Protein AF-A0A8T7BUJ2-F1 (afdb_monomer_lite)

pLDDT: mean 89.98, std 10.3, range [51.75, 98.19]

Structure (mmCIF, N/CA/C/O backbone):
data_AF-A0A8T7BUJ2-F1
#
_entry.id   AF-A0A8T7BUJ2-F1
#
loop_
_atom_site.group_PDB
_atom_site.id
_atom_site.type_symbol
_atom_site.label_atom_id
_atom_site.label_alt_id
_atom_site.label_comp_id
_atom_site.label_asym_id
_atom_site.label_entity_id
_atom_site.label_seq_id
_atom_site.pdbx_PDB_ins_code
_atom_site.Cartn_x
_atom_site.Cartn_y
_atom_site.Cartn_z
_atom_site.occupancy
_atom_site.B_iso_or_equiv
_atom_site.auth_seq_id
_atom_site.auth_comp_id
_atom_site.auth_asym_id
_atom_site.auth_atom_id
_atom_site.pdbx_PDB_model_num
ATOM 1 N N . MET A 1 1 ? 14.101 6.705 -0.909 1.00 51.75 1 MET A N 1
ATOM 2 C CA . MET A 1 1 ? 13.263 7.640 -0.126 1.00 51.75 1 MET A CA 1
ATOM 3 C C . MET A 1 1 ? 12.439 6.787 0.818 1.00 51.75 1 MET A C 1
ATOM 5 O O . MET A 1 1 ? 11.941 5.771 0.356 1.00 51.75 1 MET A O 1
ATOM 9 N N . GLU A 1 2 ? 12.355 7.130 2.100 1.00 61.84 2 GLU A N 1
ATOM 10 C CA . GLU A 1 2 ? 11.433 6.452 3.023 1.00 61.84 2 GLU A CA 1
ATOM 11 C C . GLU A 1 2 ? 10.051 7.099 2.896 1.00 61.84 2 GLU A C 1
ATOM 13 O O . GLU A 1 2 ? 9.950 8.329 2.904 1.00 61.84 2 GLU A O 1
ATOM 18 N N . ILE A 1 3 ? 8.999 6.291 2.747 1.00 64.06 3 ILE A N 1
ATOM 19 C CA . ILE A 1 3 ? 7.628 6.803 2.725 1.00 64.06 3 ILE A CA 1
ATOM 20 C C . ILE A 1 3 ? 7.267 7.269 4.145 1.00 64.06 3 ILE A C 1
ATOM 22 O O . ILE A 1 3 ? 7.507 6.537 5.112 1.00 64.06 3 ILE A O 1
ATOM 26 N N . PRO A 1 4 ? 6.722 8.488 4.327 1.00 64.19 4 PRO A N 1
ATOM 27 C CA . PRO A 1 4 ? 6.272 8.931 5.639 1.00 64.19 4 PRO A CA 1
ATOM 28 C C . PRO A 1 4 ? 5.156 8.013 6.136 1.00 64.19 4 PRO A C 1
ATOM 30 O O . PRO A 1 4 ? 4.188 7.781 5.425 1.00 64.19 4 PRO A O 1
ATOM 33 N N . HIS A 1 5 ? 5.243 7.531 7.370 1.00 58.38 5 HIS A N 1
ATOM 34 C CA . HIS A 1 5 ? 4.162 6.760 7.978 1.00 58.38 5 HIS A CA 1
ATOM 35 C C . HIS A 1 5 ? 3.339 7.706 8.853 1.00 58.38 5 HIS A C 1
ATOM 37 O O . HIS A 1 5 ? 3.905 8.311 9.772 1.00 58.38 5 HIS A O 1
ATOM 43 N N . PRO A 1 6 ? 2.032 7.896 8.600 1.00 56.44 6 PRO A N 1
ATOM 44 C CA . PRO A 1 6 ? 1.209 8.665 9.512 1.00 56.44 6 PRO A CA 1
ATOM 45 C C . PRO A 1 6 ? 1.224 7.940 10.857 1.00 56.44 6 PRO A C 1
ATOM 47 O O . PRO A 1 6 ? 0.825 6.784 10.950 1.00 56.44 6 PRO A O 1
ATOM 50 N N . GLN A 1 7 ? 1.726 8.609 11.898 1.00 60.66 7 GLN A N 1
ATOM 51 C CA . GLN A 1 7 ? 1.704 8.076 13.257 1.00 60.66 7 GLN A CA 1
ATOM 52 C C . GLN A 1 7 ? 0.246 8.015 13.722 1.00 60.66 7 GLN A C 1
ATOM 54 O O . GLN A 1 7 ? -0.311 8.997 14.210 1.00 60.66 7 GLN A O 1
ATOM 59 N N . SER A 1 8 ? -0.386 6.867 13.508 1.00 71.38 8 SER A N 1
ATOM 60 C CA . SER A 1 8 ? -1.766 6.584 13.876 1.00 71.38 8 SER A CA 1
ATOM 61 C C . SER A 1 8 ? -1.818 5.225 14.551 1.00 71.38 8 SER A C 1
ATOM 63 O O . SER A 1 8 ? -1.208 4.272 14.081 1.00 71.38 8 SER A O 1
ATOM 65 N N . THR A 1 9 ? -2.573 5.129 15.640 1.00 78.56 9 THR A N 1
ATOM 66 C CA . THR A 1 9 ? -2.902 3.839 16.261 1.00 78.56 9 THR A CA 1
ATOM 67 C C . THR A 1 9 ? -4.063 3.143 15.552 1.00 78.56 9 THR A C 1
ATOM 69 O O . THR A 1 9 ? -4.281 1.964 15.766 1.00 78.56 9 THR A O 1
ATOM 72 N N . ARG A 1 10 ? -4.799 3.862 14.689 1.00 88.62 10 ARG A N 1
ATOM 73 C CA . ARG A 1 10 ? -5.994 3.352 13.996 1.00 88.62 10 ARG A CA 1
ATOM 74 C C . ARG A 1 10 ? -5.719 2.724 12.638 1.00 88.62 10 ARG A C 1
ATOM 76 O O . ARG A 1 10 ? -6.531 1.955 12.150 1.00 88.62 10 ARG A O 1
ATOM 83 N N . LEU A 1 11 ? -4.618 3.109 11.999 1.00 92.88 11 LEU A N 1
ATOM 84 C CA . LEU A 1 11 ? -4.208 2.621 10.683 1.00 92.88 11 LEU A CA 1
ATOM 85 C C . LEU A 1 11 ? -2.705 2.387 10.745 1.00 92.88 11 LEU A C 1
ATOM 87 O O . LEU A 1 11 ? -1.925 3.334 10.634 1.00 92.88 11 LEU A O 1
ATOM 91 N N . ILE A 1 12 ? -2.320 1.140 10.987 1.00 92.75 12 ILE A N 1
ATOM 92 C CA . ILE A 1 12 ? -0.935 0.743 11.232 1.00 92.75 12 ILE A CA 1
ATOM 93 C C . ILE A 1 12 ? -0.449 -0.065 10.037 1.00 92.75 12 ILE A C 1
ATOM 95 O O . ILE A 1 12 ? -1.125 -0.984 9.582 1.00 92.75 12 ILE A O 1
ATOM 99 N N . LEU A 1 13 ? 0.735 0.286 9.548 1.00 94.62 13 LEU A N 1
ATOM 100 C CA . LEU A 1 13 ? 1.514 -0.550 8.648 1.00 94.62 13 LEU A CA 1
ATOM 101 C C . LEU A 1 13 ? 2.399 -1.456 9.511 1.00 94.62 13 LEU A C 1
ATOM 103 O O . LEU A 1 13 ? 3.239 -0.936 10.242 1.00 94.62 13 LEU A O 1
ATOM 107 N N . ASP A 1 14 ? 2.175 -2.770 9.467 1.00 93.50 14 ASP A N 1
ATOM 108 C CA . ASP A 1 14 ? 2.884 -3.746 10.310 1.00 93.50 14 ASP A CA 1
ATOM 109 C C . ASP A 1 14 ? 4.142 -4.291 9.619 1.00 93.50 14 ASP A C 1
ATOM 111 O O . ASP A 1 14 ? 5.241 -4.210 10.165 1.00 93.50 14 ASP A O 1
ATOM 115 N N . ASP A 1 15 ? 4.004 -4.785 8.384 1.00 94.50 15 ASP A N 1
ATOM 116 C CA . ASP A 1 15 ? 5.130 -5.272 7.580 1.00 94.50 15 ASP A CA 1
ATOM 117 C C . ASP A 1 15 ? 4.877 -5.083 6.081 1.00 94.50 15 ASP A C 1
ATOM 119 O O . ASP A 1 15 ? 3.752 -5.233 5.603 1.00 94.50 15 ASP A O 1
ATOM 123 N N . CYS A 1 16 ? 5.936 -4.806 5.323 1.00 95.62 16 CYS A N 1
ATOM 124 C CA . CYS A 1 16 ? 5.905 -4.727 3.867 1.00 95.62 16 CYS A CA 1
ATOM 125 C C . CYS A 1 16 ? 7.066 -5.535 3.294 1.00 95.62 16 CYS A C 1
ATOM 127 O O . CYS A 1 16 ? 8.236 -5.284 3.597 1.00 95.62 16 CYS A O 1
ATOM 129 N N . ARG A 1 17 ? 6.764 -6.519 2.445 1.00 94.81 17 ARG A N 1
ATOM 130 C CA . ARG A 1 17 ? 7.785 -7.441 1.934 1.00 94.81 17 ARG A CA 1
ATOM 131 C C . ARG A 1 17 ? 7.525 -7.890 0.506 1.00 94.81 17 ARG A C 1
ATOM 133 O O . ARG A 1 17 ? 6.399 -7.934 0.013 1.00 94.81 17 ARG A O 1
ATOM 140 N N . ARG A 1 18 ? 8.614 -8.285 -0.152 1.00 94.38 18 ARG A N 1
ATOM 141 C CA . ARG A 1 18 ? 8.605 -8.863 -1.499 1.00 94.38 18 ARG A CA 1
ATOM 142 C C . ARG A 1 18 ? 8.143 -10.317 -1.464 1.00 94.38 18 ARG A C 1
ATOM 144 O O . ARG A 1 18 ? 8.530 -11.082 -0.582 1.00 94.38 18 ARG A O 1
ATOM 151 N N . LEU A 1 19 ? 7.405 -10.714 -2.490 1.00 92.06 19 LEU A N 1
ATOM 152 C CA . LEU A 1 19 ? 7.065 -12.093 -2.813 1.00 92.06 19 LEU A CA 1
ATOM 153 C C . LEU A 1 19 ? 7.877 -12.515 -4.040 1.00 92.06 19 LEU A C 1
ATOM 155 O O . LEU A 1 19 ? 7.609 -12.091 -5.161 1.00 92.06 19 LEU A O 1
ATOM 159 N N . THR A 1 20 ? 8.900 -13.340 -3.826 1.00 85.62 20 THR A N 1
ATOM 160 C CA . THR A 1 20 ? 9.832 -13.797 -4.875 1.00 85.62 20 THR A CA 1
ATOM 161 C C . THR A 1 20 ? 9.382 -15.082 -5.579 1.00 85.62 20 THR A C 1
ATOM 163 O O . THR A 1 20 ? 10.109 -15.616 -6.414 1.00 85.62 20 THR A O 1
ATOM 166 N N . GLY A 1 21 ? 8.187 -15.584 -5.265 1.00 75.62 21 GLY A N 1
ATOM 167 C CA . GLY A 1 21 ? 7.590 -16.784 -5.846 1.00 75.62 21 GLY A CA 1
ATOM 168 C C . GLY A 1 21 ? 6.363 -17.244 -5.050 1.00 75.62 21 GLY A C 1
ATOM 169 O O . GLY A 1 21 ? 5.963 -16.551 -4.109 1.00 75.62 21 GLY A O 1
ATOM 170 N N . PRO A 1 22 ? 5.782 -18.411 -5.395 1.00 74.69 22 PRO A N 1
ATOM 171 C CA . PRO A 1 22 ? 4.617 -18.945 -4.705 1.00 74.69 22 PRO A CA 1
ATOM 172 C C . PRO A 1 22 ? 4.832 -19.050 -3.193 1.00 74.69 22 PRO A C 1
ATOM 174 O O . PRO A 1 22 ? 5.826 -19.597 -2.712 1.00 74.69 22 PRO A O 1
ATOM 177 N N . SER A 1 23 ? 3.862 -18.545 -2.449 1.00 72.62 23 SER A N 1
ATOM 178 C CA . SER A 1 23 ? 3.778 -18.568 -0.995 1.00 72.62 23 SER A CA 1
ATOM 179 C C . SER A 1 23 ? 2.446 -19.185 -0.565 1.00 72.62 23 SER A C 1
ATOM 181 O O . SER A 1 23 ? 1.562 -19.434 -1.382 1.00 72.62 23 SER A O 1
ATOM 183 N N . LEU A 1 24 ? 2.261 -19.394 0.740 1.00 73.50 24 LEU A N 1
ATOM 184 C CA . LEU A 1 24 ? 0.970 -19.830 1.291 1.00 73.50 24 LEU A CA 1
ATOM 185 C C . LEU A 1 24 ? -0.170 -18.827 1.039 1.00 73.50 24 LEU A C 1
ATOM 187 O O . LEU A 1 24 ? -1.334 -19.180 1.208 1.00 73.50 24 LEU A O 1
ATOM 191 N N . VAL A 1 25 ? 0.164 -17.580 0.698 1.00 73.06 25 VAL A N 1
ATOM 192 C CA . VAL A 1 25 ? -0.791 -16.472 0.577 1.00 73.06 25 VAL A CA 1
ATOM 193 C C . VAL A 1 25 ? -1.102 -16.155 -0.886 1.00 73.06 25 VAL A C 1
ATOM 195 O O . VAL A 1 25 ? -2.192 -15.677 -1.180 1.00 73.06 25 VAL A O 1
ATOM 198 N N . TRP A 1 26 ? -0.173 -16.442 -1.803 1.00 82.94 26 TRP A N 1
ATOM 199 C CA . TRP A 1 26 ? -0.314 -16.145 -3.227 1.00 82.94 26 TRP A CA 1
ATOM 200 C C . TRP A 1 26 ? 0.682 -16.939 -4.073 1.00 82.94 26 TRP A C 1
ATOM 202 O O . TRP A 1 26 ? 1.811 -17.152 -3.642 1.00 82.94 26 TRP A O 1
ATOM 212 N N . ASP A 1 27 ? 0.297 -17.340 -5.282 1.00 84.69 27 ASP A N 1
ATOM 213 C CA . ASP A 1 27 ? 1.105 -18.104 -6.237 1.00 84.69 27 ASP A CA 1
ATOM 214 C C . ASP A 1 27 ? 1.914 -17.236 -7.222 1.00 84.69 27 ASP A C 1
ATOM 216 O O . ASP A 1 27 ? 2.586 -17.776 -8.103 1.00 84.69 27 ASP A O 1
ATOM 220 N N . LYS A 1 28 ? 1.896 -15.906 -7.063 1.00 88.25 28 LYS A N 1
ATOM 221 C CA . LYS A 1 28 ? 2.570 -14.945 -7.952 1.00 88.25 28 LYS A CA 1
ATOM 222 C C . LYS A 1 28 ? 3.744 -14.233 -7.290 1.00 88.25 28 LYS A C 1
ATOM 224 O O . LYS A 1 28 ? 3.843 -14.148 -6.067 1.00 88.25 28 LYS A O 1
ATOM 229 N N . THR A 1 29 ? 4.629 -13.693 -8.125 1.00 92.50 29 THR A N 1
ATOM 230 C CA . THR A 1 29 ? 5.643 -12.727 -7.698 1.00 92.50 29 THR A CA 1
ATOM 231 C C . THR A 1 29 ? 5.007 -11.355 -7.502 1.00 92.50 29 THR A C 1
ATOM 233 O O . THR A 1 29 ? 4.091 -10.973 -8.233 1.00 92.50 29 THR A O 1
ATOM 236 N N . GLY A 1 30 ? 5.477 -10.602 -6.514 1.00 94.56 30 GLY A N 1
ATOM 237 C CA . GLY A 1 30 ? 4.830 -9.352 -6.146 1.00 94.56 30 GLY A CA 1
ATOM 238 C C . GLY A 1 30 ? 5.316 -8.763 -4.836 1.00 94.56 30 GLY A C 1
ATOM 239 O O . GLY A 1 30 ? 6.449 -8.980 -4.407 1.00 94.56 30 GLY A O 1
ATOM 240 N N . ALA A 1 31 ? 4.427 -8.046 -4.172 1.00 95.25 31 ALA A N 1
ATOM 241 C CA . ALA A 1 31 ? 4.624 -7.582 -2.812 1.00 95.25 31 ALA A CA 1
ATOM 242 C C . ALA A 1 31 ? 3.367 -7.835 -1.979 1.00 95.25 31 ALA A C 1
ATOM 244 O O . ALA A 1 31 ? 2.264 -7.976 -2.514 1.00 95.25 31 ALA A O 1
ATOM 245 N N . ILE A 1 32 ? 3.566 -7.905 -0.669 1.00 96.38 32 ILE A N 1
ATOM 246 C CA . ILE A 1 32 ? 2.518 -8.021 0.338 1.00 96.38 32 ILE A CA 1
ATOM 247 C C . ILE A 1 32 ? 2.758 -6.974 1.421 1.00 96.38 32 ILE A C 1
ATOM 249 O O . ILE A 1 32 ? 3.896 -6.747 1.835 1.00 96.38 32 ILE A O 1
ATOM 253 N N . LEU A 1 33 ? 1.667 -6.357 1.853 1.00 97.19 33 LEU A N 1
ATOM 254 C CA . LEU A 1 33 ? 1.615 -5.358 2.900 1.00 97.19 33 LEU A CA 1
ATOM 255 C C . LEU A 1 33 ? 0.604 -5.803 3.952 1.00 97.19 33 LEU A C 1
ATOM 257 O O . LEU A 1 33 ? -0.567 -6.022 3.639 1.00 97.19 33 LEU A O 1
ATOM 261 N N . ASP A 1 34 ? 1.062 -5.915 5.188 1.00 96.38 34 ASP A N 1
ATOM 262 C CA . ASP A 1 34 ? 0.246 -6.286 6.332 1.00 96.38 34 ASP A CA 1
ATOM 263 C C . ASP A 1 34 ? -0.141 -5.010 7.080 1.00 96.38 34 ASP A C 1
ATOM 265 O O . ASP A 1 34 ? 0.717 -4.219 7.480 1.00 96.38 34 ASP A O 1
ATOM 269 N N . VAL A 1 35 ? -1.448 -4.785 7.227 1.00 96.88 35 VAL A N 1
ATOM 270 C CA . VAL A 1 35 ? -1.992 -3.583 7.867 1.00 96.88 35 VAL A CA 1
ATOM 271 C C . VAL A 1 35 ? -2.980 -3.940 8.960 1.00 96.88 35 VAL A C 1
ATOM 273 O O . VAL A 1 35 ? -3.758 -4.886 8.817 1.00 96.88 35 VAL A O 1
ATOM 276 N N . LEU A 1 36 ? -2.981 -3.145 10.028 1.00 96.56 36 LEU A N 1
ATOM 277 C CA . LEU A 1 36 ? -3.946 -3.235 11.119 1.00 96.56 36 LEU A CA 1
ATOM 278 C C . LEU A 1 36 ? -4.853 -2.007 11.113 1.00 96.56 36 LEU A C 1
ATOM 280 O O . LEU A 1 36 ? -4.404 -0.879 10.889 1.00 96.56 36 LEU A O 1
ATOM 284 N N . VAL A 1 37 ? -6.135 -2.245 11.364 1.00 96.12 37 VAL A N 1
ATOM 285 C CA . VAL A 1 37 ? -7.188 -1.233 11.361 1.00 96.12 37 VAL A CA 1
ATOM 286 C C . VAL A 1 37 ? -7.937 -1.292 12.687 1.00 96.12 37 VAL A C 1
ATOM 288 O O . VAL A 1 37 ? -8.443 -2.345 13.071 1.00 96.12 37 VAL A O 1
ATOM 291 N N . GLU A 1 38 ? -8.054 -0.147 13.353 1.00 94.50 38 GLU A N 1
ATOM 292 C CA . GLU A 1 38 ? -8.842 0.030 14.575 1.00 94.50 38 GLU A CA 1
ATOM 293 C C . GLU A 1 38 ? -9.794 1.221 14.424 1.00 94.50 38 GLU A C 1
ATOM 295 O O . GLU A 1 38 ? -9.455 2.234 13.809 1.00 94.50 38 GLU A O 1
ATOM 300 N N . ASP A 1 39 ? -10.989 1.113 15.011 1.00 92.50 39 ASP A N 1
ATOM 301 C CA . ASP A 1 39 ? -12.006 2.176 15.052 1.00 92.50 39 ASP A CA 1
ATOM 302 C C . ASP A 1 39 ? -12.407 2.760 13.677 1.00 92.50 39 ASP A C 1
ATOM 304 O O . ASP A 1 39 ? -12.865 3.904 13.582 1.00 92.50 39 ASP A O 1
ATOM 308 N N . ILE A 1 40 ? -12.233 1.986 12.601 1.00 94.06 40 ILE A N 1
ATOM 309 C CA . ILE A 1 40 ? -12.665 2.308 11.236 1.00 94.06 40 ILE A CA 1
ATOM 310 C C . ILE A 1 40 ? -13.232 1.034 10.600 1.00 94.06 40 ILE A C 1
ATOM 312 O O . ILE A 1 40 ? -12.662 -0.047 10.736 1.00 94.06 40 ILE A O 1
ATOM 316 N N . GLU A 1 41 ? -14.357 1.158 9.896 1.00 96.00 41 GLU A N 1
ATOM 317 C CA . GLU A 1 41 ? -14.967 0.041 9.171 1.00 96.00 41 GLU A CA 1
ATOM 318 C C . GLU A 1 41 ? -14.014 -0.511 8.103 1.00 96.00 41 GLU A C 1
ATOM 320 O O . GLU A 1 41 ? -13.559 0.222 7.223 1.00 96.00 41 GLU A O 1
ATOM 325 N N . LEU A 1 42 ? -13.738 -1.818 8.155 1.00 96.00 42 LEU A N 1
ATOM 326 C CA . LEU A 1 42 ? -12.758 -2.472 7.280 1.00 96.00 42 LEU A CA 1
ATOM 327 C C . LEU A 1 42 ? -13.077 -2.291 5.791 1.00 96.00 42 LEU A C 1
ATOM 329 O O . LEU A 1 42 ? -12.166 -2.070 4.997 1.00 96.00 42 LEU A O 1
ATOM 333 N N . ASP A 1 43 ? -14.355 -2.341 5.416 1.00 96.88 43 ASP A N 1
ATOM 334 C CA . ASP A 1 43 ? -14.766 -2.189 4.016 1.00 96.88 43 ASP A CA 1
ATOM 335 C C . ASP A 1 43 ? -14.528 -0.751 3.513 1.00 96.88 43 ASP A C 1
ATOM 337 O O . ASP A 1 43 ? -14.098 -0.563 2.380 1.00 96.88 43 ASP A O 1
ATOM 341 N N . VAL A 1 44 ? -14.671 0.260 4.382 1.00 97.06 44 VAL A N 1
ATOM 342 C CA . VAL A 1 44 ? -14.331 1.660 4.056 1.00 97.06 44 VAL A CA 1
ATOM 343 C C . VAL A 1 44 ? -12.830 1.815 3.816 1.00 97.06 44 VAL A C 1
ATOM 345 O O . VAL A 1 44 ? -12.422 2.512 2.886 1.00 97.06 44 VAL A O 1
ATOM 348 N N . VAL A 1 45 ? -12.000 1.157 4.634 1.00 97.62 45 VAL A N 1
ATOM 349 C CA . VAL A 1 45 ? -10.542 1.168 4.444 1.00 97.62 45 VAL A CA 1
ATOM 350 C C . VAL A 1 45 ? -10.159 0.510 3.125 1.00 97.62 45 VAL A C 1
ATOM 352 O O . VAL A 1 45 ? -9.352 1.059 2.376 1.00 97.62 45 VAL A O 1
ATOM 355 N N . LEU A 1 46 ? -10.747 -0.650 2.837 1.00 97.94 46 LEU A N 1
ATOM 356 C CA . LEU A 1 46 ? -10.440 -1.423 1.643 1.00 97.94 46 LEU A CA 1
ATOM 357 C C . LEU A 1 46 ? -10.839 -0.682 0.360 1.00 97.94 46 LEU A C 1
ATOM 359 O O . LEU A 1 46 ? -10.034 -0.610 -0.569 1.00 97.94 46 LEU A O 1
ATOM 363 N N . ASP A 1 47 ? -12.037 -0.093 0.326 1.00 98.19 47 ASP A N 1
ATOM 364 C CA . ASP A 1 47 ? -12.515 0.695 -0.815 1.00 98.19 47 ASP A CA 1
ATOM 365 C C . ASP A 1 47 ? -11.610 1.908 -1.073 1.00 98.19 47 ASP A C 1
ATOM 367 O O . ASP A 1 47 ? -11.213 2.166 -2.212 1.00 98.19 47 ASP A O 1
ATOM 371 N N . CYS A 1 48 ? -11.232 2.628 -0.010 1.00 98.12 48 CYS A N 1
ATOM 372 C CA . CYS A 1 48 ? -10.317 3.767 -0.094 1.00 98.12 48 CYS A CA 1
ATOM 373 C C . CYS A 1 48 ? -8.934 3.336 -0.613 1.00 98.12 48 CYS A C 1
ATOM 375 O O . CYS A 1 48 ? -8.372 3.975 -1.505 1.00 98.12 48 CYS A O 1
ATOM 377 N N . TRP A 1 49 ? -8.410 2.211 -0.122 1.00 98.19 49 TRP A N 1
ATOM 378 C CA . TRP A 1 49 ? -7.128 1.682 -0.575 1.00 98.19 49 TRP A CA 1
ATOM 379 C C . TRP A 1 49 ? -7.131 1.307 -2.056 1.00 98.19 49 TRP A C 1
ATOM 381 O O . TRP A 1 49 ? -6.212 1.698 -2.778 1.00 98.19 49 TRP A O 1
ATOM 391 N N . TYR A 1 50 ? -8.169 0.617 -2.539 1.00 97.75 50 TYR A N 1
ATOM 392 C CA . TYR A 1 50 ? -8.285 0.288 -3.962 1.00 97.75 50 TYR A CA 1
ATOM 393 C C . TYR A 1 50 ? -8.320 1.542 -4.844 1.00 97.75 50 TYR A C 1
ATOM 395 O O . TYR A 1 50 ? -7.636 1.578 -5.867 1.00 97.75 50 TYR A O 1
ATOM 403 N N . GLN A 1 51 ? -9.045 2.589 -4.431 1.00 97.38 51 GLN A N 1
ATOM 404 C CA . GLN A 1 51 ? -9.099 3.862 -5.160 1.00 97.38 51 GLN A CA 1
ATOM 405 C C . GLN A 1 51 ? -7.724 4.540 -5.248 1.00 97.38 51 GLN A C 1
ATOM 407 O O . GLN A 1 51 ? -7.306 4.963 -6.330 1.00 97.38 51 GLN A O 1
ATOM 412 N N . HIS A 1 52 ? -7.001 4.633 -4.126 1.00 97.06 52 HIS A N 1
ATOM 413 C CA . HIS A 1 52 ? -5.666 5.243 -4.103 1.00 97.06 52 HIS A CA 1
ATOM 414 C C . HIS A 1 52 ? -4.638 4.412 -4.862 1.00 97.06 52 HIS A C 1
ATOM 416 O O . HIS A 1 52 ? -3.801 4.979 -5.564 1.00 97.06 52 HIS A O 1
ATOM 422 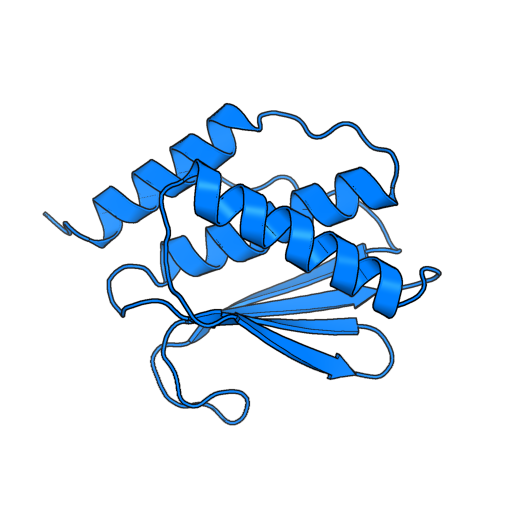N N . LEU A 1 53 ? -4.713 3.083 -4.774 1.00 97.00 53 LEU A N 1
ATOM 423 C CA . LEU A 1 53 ? -3.835 2.190 -5.519 1.00 97.00 53 LEU A CA 1
ATOM 424 C C . LEU A 1 53 ? -4.057 2.312 -7.030 1.00 97.00 53 LEU A C 1
ATOM 426 O O . LEU A 1 53 ? -3.086 2.476 -7.767 1.00 97.00 53 LEU A O 1
ATOM 430 N N . GLU A 1 54 ? -5.308 2.263 -7.494 1.00 95.38 54 GLU A N 1
ATOM 431 C CA . GLU A 1 54 ? -5.644 2.386 -8.919 1.00 95.38 54 GLU A CA 1
ATOM 432 C C . GLU A 1 54 ? -5.191 3.741 -9.476 1.00 95.38 54 GLU A C 1
ATOM 434 O O . GLU A 1 54 ? -4.560 3.816 -10.540 1.00 95.38 54 GLU A O 1
ATOM 439 N N . LYS A 1 55 ? -5.446 4.817 -8.723 1.00 95.00 55 LYS A N 1
ATOM 440 C CA . LYS A 1 55 ? -4.978 6.156 -9.074 1.00 95.00 55 LYS A CA 1
ATOM 441 C C . LYS A 1 55 ? -3.454 6.214 -9.155 1.00 95.00 55 LYS A C 1
ATOM 443 O O . LYS A 1 55 ? -2.919 6.710 -10.145 1.00 95.00 55 LYS A O 1
ATOM 448 N N . LEU A 1 56 ? -2.759 5.705 -8.140 1.00 95.62 56 LEU A N 1
ATOM 449 C CA . LEU A 1 56 ? -1.300 5.719 -8.090 1.00 95.62 56 LEU A CA 1
ATOM 450 C C . LEU A 1 56 ? -0.697 4.935 -9.256 1.00 95.62 56 LEU A C 1
ATOM 452 O O . LEU A 1 56 ? 0.173 5.462 -9.945 1.00 95.62 56 LEU A O 1
ATOM 456 N N . GLN A 1 57 ? -1.182 3.716 -9.503 1.00 94.44 57 GLN A N 1
ATOM 457 C CA . GLN A 1 57 ? -0.752 2.868 -10.616 1.00 94.44 57 GLN A CA 1
ATOM 458 C C . GLN A 1 57 ? -0.942 3.568 -11.966 1.00 94.44 57 GLN A C 1
ATOM 460 O O . GLN A 1 57 ? -0.039 3.550 -12.805 1.00 94.44 57 GLN A O 1
ATOM 465 N N . THR A 1 58 ? -2.074 4.250 -12.150 1.00 94.00 58 THR A N 1
ATOM 466 C CA . THR A 1 58 ? -2.338 5.061 -13.346 1.00 94.00 58 THR A CA 1
ATOM 467 C C . THR A 1 58 ? -1.335 6.208 -13.478 1.00 94.00 58 THR A C 1
ATOM 469 O O . THR A 1 58 ? -0.735 6.375 -14.539 1.00 94.00 58 THR A O 1
ATOM 472 N N . ASP A 1 59 ? -1.103 6.962 -12.402 1.00 93.88 59 ASP A N 1
ATOM 473 C CA . ASP A 1 59 ? -0.232 8.141 -12.406 1.00 93.88 59 ASP A CA 1
ATOM 474 C C . ASP A 1 59 ? 1.244 7.779 -12.686 1.00 93.88 59 ASP A C 1
ATOM 476 O O . ASP A 1 59 ? 1.969 8.546 -13.329 1.00 93.88 59 ASP A O 1
ATOM 480 N N . ILE A 1 60 ? 1.7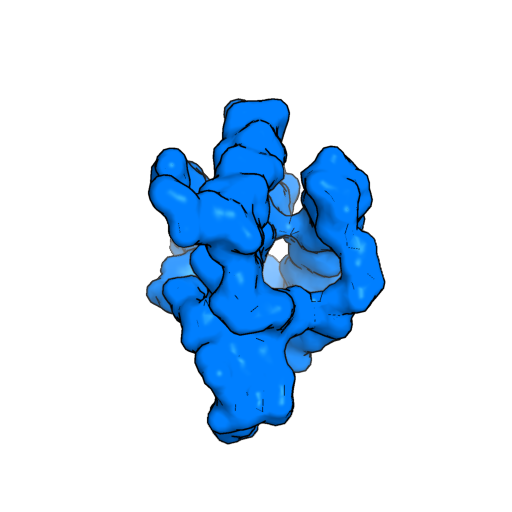18 6.612 -12.237 1.00 93.56 60 ILE A N 1
ATOM 481 C CA . ILE A 1 60 ? 3.097 6.142 -12.481 1.00 93.56 60 ILE A CA 1
ATOM 482 C C . ILE A 1 60 ? 3.252 5.326 -13.777 1.00 93.56 60 ILE A C 1
ATOM 484 O O . ILE A 1 60 ? 4.372 4.940 -14.109 1.00 93.56 60 ILE A O 1
ATOM 488 N N . GLY A 1 61 ? 2.164 5.068 -14.511 1.00 91.38 61 GLY A N 1
ATOM 489 C CA . GLY A 1 61 ? 2.178 4.253 -15.733 1.00 91.38 61 GLY A CA 1
ATOM 490 C C . GLY A 1 61 ? 2.361 2.749 -15.487 1.00 91.38 61 GLY A C 1
ATOM 491 O O . GLY A 1 61 ? 2.844 2.028 -16.361 1.00 91.38 61 GLY A O 1
ATOM 492 N N . TRP A 1 62 ? 2.011 2.264 -14.294 1.00 89.06 62 TRP A N 1
ATOM 493 C CA . TRP A 1 62 ? 2.096 0.856 -13.912 1.00 89.06 62 TRP A CA 1
ATOM 494 C C . TRP A 1 62 ? 0.770 0.159 -14.215 1.00 89.06 62 TRP A C 1
ATOM 496 O O . TRP A 1 62 ? -0.142 0.131 -13.395 1.00 89.06 62 TRP A O 1
ATOM 506 N N . HIS A 1 63 ? 0.637 -0.381 -15.425 1.00 81.25 63 HIS A N 1
ATOM 507 C CA . HIS A 1 63 ? -0.629 -0.941 -15.900 1.00 81.25 63 HIS A CA 1
ATOM 508 C C . HIS A 1 63 ? -0.699 -2.472 -15.785 1.00 81.25 63 HIS A C 1
ATOM 510 O O . HIS A 1 63 ? 0.302 -3.168 -15.950 1.00 81.25 63 HIS A O 1
ATOM 516 N N . HIS A 1 64 ? -1.921 -2.983 -15.593 1.00 63.53 64 HIS A N 1
ATOM 517 C CA . HIS A 1 64 ? -2.301 -4.396 -15.740 1.00 63.53 64 HIS A CA 1
ATOM 518 C C . HIS A 1 64 ? -1.552 -5.391 -14.839 1.00 63.53 64 HIS A C 1
ATOM 520 O O . HIS A 1 64 ? -1.071 -6.416 -15.324 1.00 63.53 64 HIS A O 1
ATOM 526 N N . ARG A 1 65 ? -1.475 -5.123 -13.531 1.00 81.81 65 ARG A N 1
ATOM 527 C CA . ARG A 1 65 ? -0.973 -6.105 -12.558 1.00 81.81 65 ARG A CA 1
ATOM 528 C C . ARG A 1 65 ? -2.070 -6.525 -11.601 1.00 81.81 65 ARG A C 1
ATOM 530 O O . ARG A 1 65 ? -2.838 -5.684 -11.131 1.00 81.81 65 ARG A O 1
ATOM 537 N N . GLU A 1 66 ? -2.175 -7.825 -11.353 1.00 91.75 66 GLU A N 1
ATOM 538 C CA . GLU A 1 66 ? -3.199 -8.336 -10.454 1.00 91.75 66 GLU A CA 1
ATOM 539 C C . GLU A 1 66 ? -3.012 -7.763 -9.050 1.00 91.75 66 GLU A C 1
ATOM 541 O O . GLU A 1 66 ? -1.901 -7.637 -8.541 1.00 91.75 66 GLU A O 1
ATOM 546 N N . THR A 1 67 ? -4.125 -7.390 -8.432 1.00 94.19 67 THR A N 1
ATOM 547 C CA . THR A 1 67 ? -4.171 -6.907 -7.056 1.00 94.19 67 THR A CA 1
ATOM 548 C C . THR A 1 67 ? -5.210 -7.727 -6.319 1.00 94.19 67 THR A C 1
ATOM 550 O O . THR A 1 67 ? -6.316 -7.932 -6.821 1.00 94.19 67 THR A O 1
ATOM 553 N N . THR A 1 68 ? -4.878 -8.184 -5.120 1.00 95.00 68 THR A N 1
ATOM 554 C CA . THR A 1 68 ? -5.807 -8.922 -4.268 1.00 95.00 68 THR A CA 1
ATOM 555 C C . THR A 1 68 ? -5.596 -8.556 -2.806 1.00 95.00 68 THR A C 1
ATOM 557 O O . THR A 1 68 ? -4.631 -7.884 -2.444 1.00 95.00 68 THR A O 1
ATOM 560 N N . HIS A 1 69 ? -6.521 -8.980 -1.959 1.00 96.06 69 HIS A N 1
ATOM 561 C CA . HIS A 1 69 ? -6.439 -8.785 -0.525 1.00 96.06 69 HIS A CA 1
ATOM 562 C C . HIS A 1 69 ? -6.914 -10.038 0.206 1.00 96.06 69 HIS A C 1
ATOM 564 O O . HIS A 1 69 ? -7.690 -10.846 -0.310 1.00 96.06 69 HIS A O 1
ATOM 570 N N . ARG A 1 70 ? -6.483 -10.167 1.456 1.00 95.38 70 ARG A N 1
ATOM 571 C CA . ARG A 1 70 ? -7.030 -11.125 2.408 1.00 95.38 70 ARG A CA 1
ATOM 572 C C . ARG A 1 70 ? -7.438 -10.381 3.665 1.00 95.38 70 ARG A C 1
ATOM 574 O O . ARG A 1 70 ? -6.594 -9.806 4.341 1.00 95.38 70 ARG A O 1
ATOM 581 N N . ARG A 1 71 ? -8.728 -10.426 3.987 1.00 95.56 71 ARG A N 1
ATOM 582 C CA . ARG A 1 71 ? -9.266 -9.888 5.239 1.00 95.56 71 ARG A CA 1
ATOM 583 C C . ARG A 1 71 ? -8.972 -10.835 6.402 1.00 95.56 71 ARG A C 1
ATOM 585 O O . ARG A 1 71 ? -9.118 -12.053 6.267 1.00 95.56 71 ARG A O 1
ATOM 592 N N . PHE A 1 72 ? -8.618 -10.266 7.544 1.00 93.94 72 PHE A N 1
ATOM 593 C CA . PHE A 1 72 ? -8.598 -10.936 8.842 1.00 93.94 72 PHE A CA 1
ATOM 594 C C . PHE A 1 72 ? -9.299 -10.057 9.891 1.00 93.94 72 PHE A C 1
ATOM 596 O O . PHE A 1 72 ? -9.877 -9.028 9.547 1.00 93.94 72 PHE A O 1
ATOM 603 N N . GLU A 1 73 ? -9.337 -10.504 11.149 1.00 90.44 73 GLU A N 1
ATOM 604 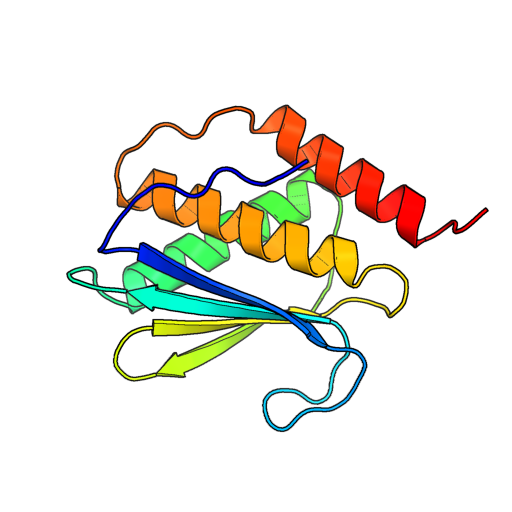C CA . GLU A 1 73 ? -10.179 -9.912 12.203 1.00 90.44 73 GLU A CA 1
ATOM 605 C C . GLU A 1 73 ? -9.969 -8.400 12.381 1.00 90.44 73 GLU A C 1
ATOM 607 O O . GLU A 1 73 ? -10.941 -7.661 12.505 1.00 90.44 73 GLU A O 1
ATOM 612 N N . ASN A 1 74 ? -8.719 -7.941 12.322 1.00 91.31 74 ASN A N 1
ATOM 613 C CA . ASN A 1 74 ? -8.318 -6.562 12.593 1.00 91.31 74 ASN A CA 1
ATOM 614 C C . ASN A 1 74 ? -7.515 -5.920 11.450 1.00 91.31 74 ASN A C 1
ATOM 616 O O . ASN A 1 74 ? -6.707 -5.029 11.702 1.00 91.31 74 ASN A O 1
ATOM 620 N N . GLY A 1 75 ? -7.689 -6.365 10.202 1.00 96.12 75 GLY A N 1
ATOM 621 C CA . GLY A 1 75 ? -6.934 -5.783 9.093 1.00 96.12 75 GLY A CA 1
ATOM 622 C C . GLY A 1 75 ? -6.893 -6.610 7.816 1.00 96.12 75 GLY A C 1
ATOM 623 O O . GLY A 1 75 ? -7.771 -7.441 7.548 1.00 96.12 75 GLY A O 1
ATOM 624 N N . PHE A 1 76 ? -5.863 -6.343 7.013 1.00 97.44 76 PHE A N 1
ATOM 625 C CA . PHE A 1 76 ? -5.697 -6.926 5.688 1.00 97.44 76 PHE A CA 1
ATOM 626 C C . PHE A 1 76 ? -4.252 -7.321 5.397 1.00 97.44 76 PHE A C 1
ATOM 628 O O . PHE A 1 76 ? -3.310 -6.633 5.784 1.00 97.44 76 PHE A O 1
ATOM 635 N N . ASN A 1 77 ? -4.093 -8.409 4.645 1.00 96.69 77 ASN A N 1
ATOM 636 C CA . ASN A 1 77 ? -2.93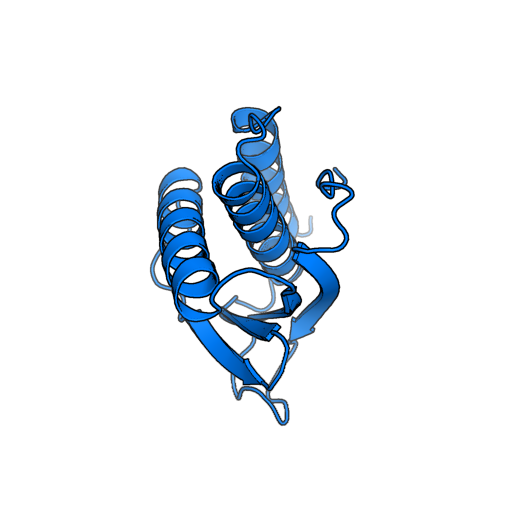7 -8.574 3.777 1.00 96.69 77 ASN A CA 1
ATOM 637 C C . ASN A 1 77 ? -3.313 -7.974 2.421 1.00 96.69 77 ASN A C 1
ATOM 639 O O . ASN A 1 77 ? -4.306 -8.395 1.824 1.00 96.69 77 ASN A O 1
ATOM 643 N N . LEU A 1 78 ? -2.543 -7.011 1.940 1.00 97.31 78 LEU A N 1
ATOM 644 C CA . LEU A 1 78 ? -2.759 -6.300 0.685 1.00 97.31 78 LEU A CA 1
ATOM 645 C C . LEU A 1 78 ? -1.660 -6.704 -0.291 1.00 97.31 78 LEU A C 1
ATOM 647 O O . LEU A 1 78 ? -0.484 -6.665 0.061 1.00 97.31 78 LEU A O 1
ATOM 651 N N . LEU A 1 79 ? -2.027 -7.140 -1.494 1.00 96.06 79 LEU A N 1
ATOM 652 C CA . LEU A 1 79 ? -1.098 -7.795 -2.408 1.00 96.06 79 LEU A CA 1
ATOM 653 C C . LEU A 1 79 ? -1.180 -7.193 -3.807 1.00 96.06 79 LEU A C 1
ATOM 655 O O . LEU A 1 79 ? -2.274 -7.034 -4.351 1.00 96.06 79 LEU A O 1
ATOM 659 N N . ILE A 1 80 ? -0.018 -6.930 -4.407 1.00 95.50 80 ILE A N 1
ATOM 660 C CA . ILE A 1 80 ? 0.100 -6.537 -5.817 1.00 95.50 80 ILE A CA 1
ATOM 661 C C . ILE A 1 80 ? 1.121 -7.403 -6.543 1.00 95.50 80 ILE A C 1
ATOM 663 O O . ILE A 1 80 ? 2.176 -7.740 -6.001 1.00 95.50 80 ILE A O 1
ATOM 667 N N . GLU A 1 81 ? 0.799 -7.768 -7.776 1.00 94.56 81 GLU A N 1
ATOM 668 C CA . GLU A 1 81 ? 1.647 -8.583 -8.627 1.00 94.56 81 GLU A CA 1
ATOM 669 C C . GLU A 1 81 ? 2.737 -7.681 -9.183 1.00 94.56 81 GLU A C 1
ATOM 671 O O . GLU A 1 81 ? 2.508 -6.513 -9.512 1.00 94.56 81 GLU A O 1
ATOM 676 N N . ALA A 1 82 ? 3.936 -8.227 -9.311 1.00 92.88 82 ALA A N 1
ATOM 677 C CA . ALA A 1 82 ? 5.052 -7.535 -9.919 1.00 92.88 82 ALA A CA 1
ATOM 678 C C . ALA A 1 82 ? 6.023 -8.550 -10.534 1.00 92.88 82 ALA A C 1
ATOM 680 O O . ALA A 1 82 ? 6.125 -9.687 -10.064 1.00 92.88 82 ALA A O 1
ATOM 681 N N . PRO A 1 83 ? 6.728 -8.170 -11.606 1.00 90.12 83 PRO A N 1
ATOM 682 C CA . PRO A 1 83 ? 7.771 -8.988 -12.186 1.00 90.12 83 PRO A CA 1
ATOM 683 C C . PRO A 1 83 ? 8.980 -9.012 -11.239 1.00 90.12 83 PRO A C 1
ATOM 685 O O . PRO A 1 83 ? 9.110 -8.173 -10.347 1.00 90.12 83 PRO A O 1
ATOM 688 N N . ILE A 1 84 ? 9.868 -9.990 -11.423 1.00 88.00 84 ILE A N 1
ATOM 689 C CA . ILE A 1 84 ? 11.020 -10.201 -10.531 1.00 88.00 84 ILE A CA 1
ATOM 690 C C . ILE A 1 84 ? 11.975 -8.994 -10.476 1.00 88.00 84 ILE A C 1
ATOM 692 O O . ILE A 1 84 ? 12.637 -8.782 -9.466 1.00 88.00 84 ILE A O 1
ATOM 696 N N . ASP A 1 85 ? 12.020 -8.210 -11.549 1.00 90.00 85 ASP A N 1
ATOM 697 C CA . ASP A 1 85 ? 12.826 -7.003 -11.748 1.00 90.00 85 ASP A CA 1
ATOM 698 C C . ASP A 1 85 ? 12.101 -5.716 -11.322 1.00 90.00 85 ASP A C 1
ATOM 700 O O . ASP A 1 85 ? 12.529 -4.621 -11.676 1.00 90.00 85 ASP A O 1
ATOM 704 N N . ALA A 1 86 ? 10.990 -5.822 -10.586 1.00 92.50 86 ALA A N 1
ATOM 705 C CA . ALA A 1 86 ? 10.299 -4.658 -10.036 1.00 92.50 86 ALA A CA 1
ATOM 706 C C . ALA A 1 86 ? 9.655 -4.919 -8.653 1.00 92.50 86 ALA A C 1
ATOM 708 O O . ALA A 1 86 ? 8.666 -4.283 -8.278 1.00 92.50 86 ALA A O 1
ATOM 709 N N . LEU A 1 87 ? 10.178 -5.885 -7.890 1.00 93.25 87 LEU A N 1
ATOM 710 C CA . LEU A 1 87 ? 9.654 -6.269 -6.578 1.00 93.25 87 LEU A CA 1
ATOM 711 C C . LEU A 1 87 ? 9.920 -5.221 -5.487 1.00 93.25 87 LEU A C 1
ATOM 713 O O . LEU A 1 87 ? 9.083 -5.054 -4.600 1.00 93.25 87 LEU A O 1
ATOM 717 N N . TYR A 1 88 ? 11.055 -4.521 -5.518 1.00 92.50 88 TYR A N 1
ATOM 718 C CA . TYR A 1 88 ? 11.303 -3.392 -4.606 1.00 92.50 88 TYR A CA 1
ATOM 719 C C . TYR A 1 88 ? 10.374 -2.221 -4.927 1.00 92.50 88 TYR A C 1
ATOM 721 O O . TYR A 1 88 ? 9.816 -1.575 -4.040 1.00 92.50 88 TYR A O 1
ATOM 729 N N . SER A 1 89 ? 10.149 -1.986 -6.212 1.00 94.81 89 SER A N 1
ATOM 730 C CA . SER A 1 89 ? 9.199 -0.981 -6.671 1.00 94.81 89 SER A CA 1
ATOM 731 C C . SER A 1 89 ? 7.770 -1.325 -6.233 1.00 94.81 89 SER A C 1
ATOM 733 O O . SER A 1 89 ? 7.016 -0.441 -5.833 1.00 94.81 89 SER A O 1
ATOM 735 N N . ALA A 1 90 ? 7.412 -2.612 -6.213 1.00 95.50 90 ALA A N 1
ATOM 736 C CA . ALA A 1 90 ? 6.110 -3.076 -5.744 1.00 95.50 90 ALA A CA 1
ATOM 737 C C . ALA A 1 90 ? 5.868 -2.808 -4.247 1.00 95.50 90 ALA A C 1
ATOM 739 O O . ALA A 1 90 ? 4.777 -2.378 -3.874 1.00 95.50 90 ALA A O 1
ATOM 740 N N . THR A 1 91 ? 6.876 -2.993 -3.386 1.00 95.69 91 THR A N 1
ATOM 741 C CA . THR A 1 91 ? 6.743 -2.632 -1.962 1.00 95.69 91 THR A CA 1
ATOM 742 C C . THR A 1 91 ? 6.513 -1.130 -1.795 1.00 95.69 91 THR A C 1
ATOM 744 O O . THR A 1 91 ? 5.631 -0.722 -1.045 1.00 95.69 91 THR A O 1
ATOM 747 N N . LEU A 1 92 ? 7.215 -0.305 -2.581 1.00 95.31 92 LEU A N 1
ATOM 748 C CA . LEU A 1 92 ? 7.060 1.150 -2.540 1.00 95.31 92 LEU A CA 1
ATOM 749 C C . LEU A 1 92 ? 5.664 1.608 -2.997 1.00 95.31 92 LEU A C 1
ATOM 751 O O . LEU A 1 92 ? 5.093 2.537 -2.423 1.00 95.31 92 LEU A O 1
ATOM 755 N N . VAL A 1 93 ? 5.089 0.941 -4.004 1.00 96.25 93 VAL A N 1
ATOM 756 C CA . VAL A 1 93 ? 3.709 1.189 -4.455 1.00 96.25 93 VAL A CA 1
ATOM 757 C C . VAL A 1 93 ? 2.700 0.858 -3.354 1.00 96.25 93 VAL A C 1
ATOM 759 O O . VAL A 1 93 ? 1.806 1.668 -3.108 1.00 96.25 93 VAL A O 1
ATOM 762 N N . LEU A 1 94 ? 2.845 -0.286 -2.671 1.00 96.50 94 LEU A N 1
ATOM 763 C CA . LEU A 1 94 ? 1.958 -0.667 -1.563 1.00 96.50 94 LEU A CA 1
ATOM 764 C C . LEU A 1 94 ? 2.007 0.346 -0.417 1.00 96.50 94 LEU A C 1
ATOM 766 O O . LEU A 1 94 ? 0.959 0.829 0.015 1.00 96.50 94 LEU A O 1
ATOM 770 N N . GLU A 1 95 ? 3.211 0.701 0.034 1.00 96.31 95 GLU A N 1
ATOM 771 C CA . GLU A 1 95 ? 3.416 1.679 1.110 1.00 96.31 95 GLU A CA 1
ATOM 772 C C . GLU A 1 95 ? 2.833 3.048 0.751 1.00 96.31 95 GLU A C 1
ATOM 774 O O . GLU A 1 95 ? 2.147 3.669 1.561 1.00 96.31 95 GLU A O 1
ATOM 779 N N . THR A 1 96 ? 3.046 3.506 -0.485 1.00 96.44 96 THR A N 1
ATOM 780 C CA . THR A 1 96 ? 2.554 4.814 -0.941 1.00 96.44 96 THR A CA 1
ATOM 781 C C . THR A 1 96 ? 1.029 4.833 -1.080 1.00 96.44 96 THR A C 1
ATOM 783 O O . THR A 1 96 ? 0.384 5.803 -0.679 1.00 96.44 96 THR A O 1
ATOM 786 N N . ALA A 1 97 ? 0.421 3.761 -1.598 1.00 96.81 97 ALA A N 1
ATOM 787 C CA . ALA A 1 97 ? -1.037 3.644 -1.657 1.00 96.81 97 ALA A CA 1
ATOM 788 C C . ALA A 1 97 ? -1.654 3.633 -0.247 1.00 96.81 97 ALA A C 1
ATOM 790 O O . ALA A 1 97 ? -2.652 4.315 0.005 1.00 96.81 97 ALA A O 1
ATOM 791 N N . TRP A 1 98 ? -1.031 2.918 0.695 1.00 97.44 98 TRP A N 1
ATOM 792 C CA . TRP A 1 98 ? -1.451 2.922 2.095 1.00 97.44 98 TRP A CA 1
ATOM 793 C C . TRP A 1 98 ? -1.285 4.293 2.755 1.00 97.44 98 TRP A C 1
ATOM 795 O O . TRP A 1 98 ? -2.192 4.744 3.451 1.00 97.44 98 TRP A O 1
ATOM 805 N N . TYR A 1 99 ? -0.183 5.000 2.485 1.00 96.00 99 TYR A N 1
ATOM 806 C CA . TYR A 1 99 ? 0.026 6.371 2.954 1.00 96.00 99 TYR A CA 1
ATOM 807 C C . TYR A 1 99 ? -1.129 7.291 2.545 1.00 96.00 99 TYR A C 1
ATOM 809 O O . TYR A 1 99 ? -1.698 7.978 3.395 1.00 96.00 99 TYR A O 1
ATOM 817 N N . PHE A 1 100 ? -1.521 7.275 1.267 1.00 96.38 100 PHE A N 1
ATOM 818 C CA . PHE A 1 100 ? -2.639 8.092 0.791 1.00 96.38 100 PHE A CA 1
ATOM 819 C C . PHE A 1 100 ? -3.974 7.683 1.410 1.00 96.38 100 PHE A C 1
ATOM 821 O O . PHE A 1 100 ? -4.731 8.558 1.827 1.00 96.38 100 PHE A O 1
ATOM 828 N N . THR A 1 101 ? -4.208 6.379 1.555 1.00 97.06 101 THR A N 1
ATOM 829 C CA . THR A 1 101 ? -5.386 5.829 2.245 1.00 97.06 101 THR A CA 1
ATOM 830 C C . THR A 1 101 ? -5.481 6.363 3.671 1.00 97.06 101 THR A C 1
ATOM 832 O O . THR A 1 101 ? -6.508 6.895 4.088 1.00 97.06 101 THR A O 1
ATOM 835 N N . ALA A 1 102 ? -4.384 6.277 4.424 1.00 95.88 102 ALA A N 1
ATOM 836 C CA . ALA A 1 102 ? -4.339 6.745 5.797 1.00 95.88 102 ALA A CA 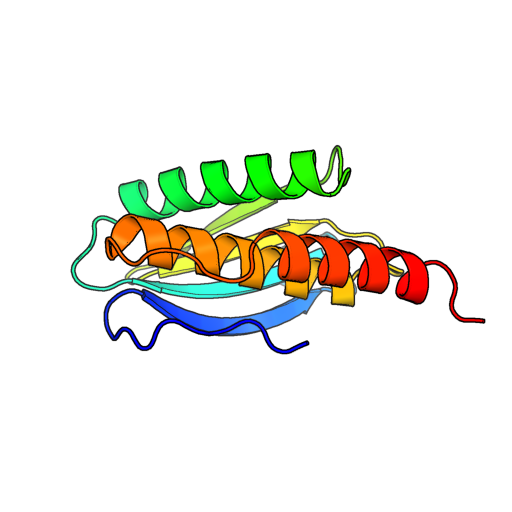1
ATOM 837 C C . ALA A 1 102 ? -4.477 8.269 5.893 1.00 95.88 102 ALA A C 1
ATOM 839 O O . ALA A 1 102 ? -5.193 8.757 6.763 1.00 95.88 102 ALA A O 1
ATOM 840 N N . CYS A 1 103 ? -3.854 9.031 4.994 1.00 95.19 103 CYS A N 1
ATOM 841 C CA . CYS A 1 103 ? -4.054 10.477 4.917 1.00 95.19 103 CYS A CA 1
ATOM 842 C C . CYS A 1 103 ? -5.529 10.842 4.697 1.00 95.19 103 CYS A C 1
ATOM 844 O O . CYS A 1 103 ? -6.062 11.676 5.428 1.00 95.19 103 CYS A O 1
ATOM 846 N N . ASP A 1 104 ? -6.194 10.195 3.744 1.00 96.06 104 ASP A N 1
ATOM 847 C CA . ASP A 1 104 ? -7.589 10.467 3.397 1.00 96.06 104 ASP A CA 1
ATOM 848 C C . ASP A 1 104 ? -8.540 10.143 4.563 1.00 96.06 104 ASP A C 1
ATOM 850 O O . ASP A 1 104 ? -9.259 11.013 5.062 1.00 96.06 104 ASP A O 1
ATOM 854 N N . LEU A 1 105 ? -8.447 8.928 5.112 1.00 95.50 105 LEU A N 1
ATOM 855 C CA . LEU A 1 105 ? -9.315 8.467 6.204 1.00 95.50 105 LEU A CA 1
ATOM 856 C C . LEU A 1 105 ? -9.069 9.183 7.538 1.00 95.50 105 LEU A C 1
ATOM 858 O O . LEU A 1 105 ? -9.975 9.288 8.369 1.00 95.50 105 LEU A O 1
ATOM 862 N N . LEU A 1 106 ? -7.854 9.687 7.765 1.00 94.19 106 LEU A N 1
ATOM 863 C C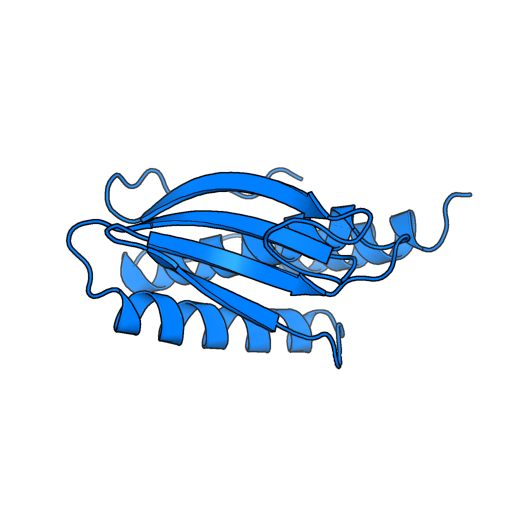A . LEU A 1 106 ? -7.520 10.482 8.950 1.00 94.19 106 LEU A CA 1
ATOM 864 C C . LEU A 1 106 ? -7.736 11.987 8.732 1.00 94.19 106 LEU A C 1
ATOM 866 O O . LEU A 1 106 ? -7.466 12.765 9.648 1.00 94.19 106 LEU A O 1
ATOM 870 N N . ALA A 1 107 ? -8.216 12.403 7.553 1.00 93.50 107 ALA A N 1
ATOM 871 C CA . ALA A 1 107 ? -8.357 13.803 7.149 1.00 93.50 107 ALA A CA 1
ATOM 872 C C . ALA A 1 107 ? -7.049 14.614 7.297 1.00 93.50 107 ALA A C 1
ATOM 874 O O . ALA A 1 107 ? -7.053 15.802 7.637 1.00 93.50 107 ALA A O 1
ATOM 875 N N . VAL A 1 108 ? -5.913 13.966 7.035 1.00 92.38 108 VAL A N 1
ATOM 876 C CA . VAL A 1 108 ? -4.574 14.561 7.024 1.00 92.38 108 VAL A CA 1
ATOM 877 C C . VAL A 1 108 ? -4.174 14.839 5.580 1.00 92.38 108 VAL A C 1
ATOM 879 O O . VAL A 1 108 ? -4.236 13.970 4.717 1.00 92.38 108 VAL A O 1
ATOM 882 N N . LYS A 1 109 ? -3.705 16.056 5.298 1.00 90.00 109 LYS A N 1
ATOM 883 C CA . LYS A 1 109 ? -3.226 16.401 3.957 1.00 90.00 109 LYS A CA 1
ATOM 884 C C . LYS A 1 109 ? -1.969 15.593 3.613 1.00 90.00 109 LYS A C 1
ATOM 886 O O . LYS A 1 109 ? -0.943 15.756 4.270 1.00 90.00 109 LYS A O 1
ATOM 891 N N . ALA A 1 110 ? -2.038 14.799 2.545 1.00 89.50 110 ALA A N 1
ATOM 892 C CA . ALA A 1 110 ? -0.872 14.135 1.972 1.00 89.50 110 ALA A CA 1
ATOM 893 C C . ALA A 1 110 ? 0.157 15.170 1.479 1.00 89.50 110 ALA A C 1
ATOM 895 O O . ALA A 1 110 ? -0.184 16.121 0.766 1.00 89.50 110 ALA A O 1
ATOM 896 N N . GLY A 1 111 ? 1.416 14.996 1.879 1.00 86.94 111 GLY A N 1
ATOM 897 C CA . GLY A 1 111 ? 2.548 15.798 1.409 1.00 86.94 111 GLY A CA 1
ATOM 898 C C . GLY A 1 111 ? 3.321 15.083 0.303 1.00 86.94 111 GLY A C 1
ATOM 899 O O . GLY A 1 111 ? 3.205 13.872 0.166 1.00 86.94 111 GLY A O 1
ATOM 900 N N . HIS A 1 112 ? 4.125 15.828 -0.462 1.00 88.81 112 HIS A N 1
ATOM 901 C CA . HIS A 1 112 ? 5.139 15.279 -1.379 1.00 88.81 112 HIS A CA 1
ATOM 902 C C . HIS A 1 112 ? 4.618 14.249 -2.406 1.00 88.81 112 HIS A C 1
ATOM 904 O O . HIS A 1 112 ? 5.345 13.337 -2.788 1.00 88.81 112 HIS A O 1
ATOM 910 N N . ILE A 1 113 ? 3.364 14.385 -2.864 1.00 90.06 113 ILE A N 1
ATOM 911 C CA . ILE A 1 113 ? 2.725 13.439 -3.802 1.00 90.06 113 ILE A CA 1
ATOM 912 C C . ILE A 1 113 ? 3.595 13.233 -5.049 1.00 90.06 113 ILE A C 1
ATOM 914 O O . ILE A 1 113 ? 3.948 12.100 -5.368 1.00 90.06 113 ILE A O 1
ATOM 918 N N . ASP A 1 114 ? 3.986 14.325 -5.712 1.00 91.69 114 ASP A N 1
ATOM 919 C CA . ASP A 1 114 ? 4.786 14.275 -6.942 1.00 91.69 114 ASP A CA 1
ATOM 920 C C . ASP A 1 114 ? 6.164 13.638 -6.710 1.00 91.69 114 ASP A C 1
ATOM 922 O O . ASP A 1 114 ? 6.650 12.877 -7.546 1.00 91.69 114 ASP A O 1
ATOM 926 N N . GLU A 1 115 ? 6.782 13.906 -5.557 1.00 91.81 115 GLU A N 1
ATOM 927 C CA . GLU A 1 115 ? 8.090 13.356 -5.191 1.00 91.81 115 GLU A CA 1
ATOM 928 C C . GLU A 1 115 ? 8.019 11.850 -4.926 1.00 91.81 115 GLU A C 1
ATOM 930 O O . GLU A 1 115 ? 8.895 11.117 -5.379 1.00 91.81 115 GLU A O 1
ATOM 935 N N . MET A 1 116 ? 6.969 11.368 -4.250 1.00 93.75 116 MET A N 1
ATOM 936 C CA . MET A 1 116 ? 6.758 9.931 -4.034 1.00 93.75 116 MET A CA 1
ATOM 937 C C . MET A 1 116 ? 6.466 9.209 -5.349 1.00 93.75 116 MET A C 1
ATOM 939 O O . MET A 1 116 ? 7.031 8.147 -5.607 1.00 93.75 116 MET A O 1
ATOM 943 N N . GLN A 1 117 ? 5.642 9.801 -6.218 1.00 94.06 117 GLN A N 1
ATOM 944 C CA . GLN A 1 117 ? 5.403 9.253 -7.553 1.00 94.06 117 GLN A CA 1
ATOM 945 C C . GLN A 1 117 ? 6.695 9.184 -8.373 1.00 94.06 117 GLN A C 1
ATOM 947 O O . GLN A 1 117 ? 6.952 8.175 -9.029 1.00 94.06 117 GLN A O 1
ATOM 952 N N . GLU A 1 118 ? 7.531 10.225 -8.336 1.00 94.06 118 GLU A N 1
ATOM 953 C CA . GLU A 1 118 ? 8.815 10.211 -9.038 1.00 94.06 118 GLU A CA 1
ATOM 954 C C . GLU A 1 118 ? 9.800 9.216 -8.421 1.00 94.06 118 GLU A C 1
ATOM 956 O O . GLU A 1 118 ? 10.479 8.511 -9.163 1.00 94.06 118 GLU A O 1
ATOM 961 N N . ALA A 1 119 ? 9.835 9.084 -7.094 1.00 93.38 119 ALA A N 1
ATOM 962 C CA . ALA A 1 119 ? 10.643 8.073 -6.418 1.00 93.38 119 ALA A CA 1
ATOM 963 C C . ALA A 1 119 ? 10.250 6.655 -6.855 1.00 93.38 119 ALA A C 1
ATOM 965 O O . ALA A 1 119 ? 11.130 5.841 -7.135 1.00 93.38 119 ALA A O 1
ATOM 966 N N . ILE A 1 120 ? 8.948 6.384 -7.002 1.00 94.50 120 ILE A N 1
ATOM 967 C CA . ILE A 1 120 ? 8.464 5.123 -7.568 1.00 94.50 120 ILE A CA 1
ATOM 968 C C . ILE A 1 120 ? 8.942 4.965 -9.013 1.00 94.50 120 ILE A C 1
ATOM 970 O O . ILE A 1 120 ? 9.556 3.953 -9.335 1.00 94.50 120 ILE A O 1
ATOM 974 N N . ARG A 1 121 ? 8.748 5.962 -9.886 1.00 94.56 121 ARG A N 1
ATOM 975 C CA . ARG A 1 121 ? 9.214 5.877 -11.287 1.00 94.56 121 ARG A CA 1
ATOM 976 C C . ARG A 1 121 ? 10.728 5.661 -11.396 1.00 94.56 121 ARG A C 1
ATOM 978 O O . ARG A 1 121 ? 11.173 4.943 -12.289 1.00 94.56 121 ARG A O 1
ATOM 985 N N . GLN A 1 122 ? 11.527 6.281 -10.526 1.00 93.31 122 GLN A N 1
ATOM 986 C CA . GLN A 1 122 ? 12.975 6.052 -10.448 1.00 93.31 122 GLN A CA 1
ATOM 987 C C . GLN A 1 122 ? 13.283 4.614 -10.028 1.00 93.31 122 GLN A C 1
ATOM 989 O O . GLN A 1 122 ? 13.976 3.928 -10.772 1.00 93.31 122 GLN A O 1
ATOM 994 N N . SER A 1 123 ? 12.677 4.134 -8.936 1.00 93.00 123 SER A N 1
ATOM 995 C CA . SER A 1 123 ? 12.825 2.749 -8.464 1.00 93.00 123 SER A CA 1
ATOM 996 C C . SER A 1 123 ? 12.537 1.742 -9.580 1.00 93.00 123 SER A C 1
ATOM 998 O O . SER A 1 123 ? 13.338 0.848 -9.825 1.00 93.00 123 SER A O 1
ATOM 1000 N N . ILE A 1 124 ? 11.450 1.942 -10.331 1.00 91.69 124 ILE A N 1
ATOM 1001 C CA . ILE A 1 124 ? 11.068 1.059 -11.443 1.00 91.69 124 ILE A CA 1
ATOM 1002 C C . ILE A 1 124 ? 12.145 1.034 -12.535 1.00 91.69 124 ILE A C 1
ATOM 1004 O O . ILE A 1 124 ? 12.464 -0.025 -13.072 1.00 91.69 124 ILE A O 1
ATOM 1008 N N . ARG A 1 125 ? 12.705 2.198 -12.889 1.00 91.81 125 ARG A N 1
ATOM 1009 C CA . ARG A 1 125 ? 13.741 2.308 -13.931 1.00 91.81 125 ARG A CA 1
ATOM 1010 C C . ARG A 1 125 ? 15.069 1.693 -13.499 1.00 91.81 125 ARG A C 1
ATOM 1012 O O . ARG A 1 125 ? 15.722 1.066 -14.330 1.00 91.81 125 ARG A O 1
ATOM 1019 N N . GLU A 1 126 ? 15.457 1.905 -12.244 1.00 91.06 126 GLU A N 1
ATOM 1020 C CA . GLU A 1 126 ? 16.691 1.375 -11.655 1.00 91.06 126 GLU A CA 1
ATOM 1021 C C . GLU A 1 126 ? 16.626 -0.147 -11.515 1.00 91.06 126 GLU A C 1
ATOM 1023 O O . GLU A 1 126 ? 17.581 -0.844 -11.849 1.00 91.06 126 GLU A O 1
ATOM 1028 N N . GLU A 1 127 ? 15.482 -0.676 -11.082 1.00 89.56 127 GLU A N 1
ATOM 1029 C CA . GLU A 1 127 ? 15.306 -2.110 -10.858 1.00 89.56 127 GLU A CA 1
ATOM 1030 C C . GLU A 1 127 ? 15.225 -2.901 -12.173 1.00 89.56 127 GLU A C 1
ATOM 1032 O O . GLU A 1 127 ? 15.818 -3.975 -12.283 1.00 89.56 127 GLU A O 1
ATOM 1037 N N . ALA A 1 128 ? 14.591 -2.328 -13.204 1.00 84.69 128 ALA A N 1
ATOM 1038 C CA . ALA A 1 128 ? 14.524 -2.927 -14.538 1.00 84.69 128 ALA A CA 1
ATOM 1039 C C . ALA A 1 128 ? 15.864 -2.879 -15.303 1.00 84.69 128 ALA A C 1
ATOM 1041 O O . ALA A 1 128 ? 16.082 -3.677 -16.215 1.00 84.69 128 ALA A O 1
ATOM 1042 N N . ASN A 1 129 ? 16.765 -1.951 -14.955 1.00 80.44 129 ASN A N 1
ATOM 1043 C CA . ASN A 1 129 ? 18.087 -1.810 -15.571 1.00 80.44 129 ASN A CA 1
ATOM 1044 C C . ASN A 1 129 ? 19.196 -1.813 -14.507 1.00 80.44 129 ASN A C 1
ATOM 1046 O O . ASN A 1 129 ? 19.790 -0.764 -14.242 1.00 80.44 129 ASN A O 1
ATOM 1050 N N . PRO A 1 130 ? 19.522 -2.983 -13.928 1.00 64.44 130 PRO A N 1
ATOM 1051 C CA . PRO A 1 130 ? 20.651 -3.117 -13.019 1.00 64.44 130 PRO A CA 1
ATOM 1052 C C . PRO A 1 130 ? 21.954 -3.057 -13.834 1.00 64.44 130 PRO A C 1
ATOM 1054 O O . PRO A 1 130 ? 22.472 -4.083 -14.280 1.00 64.44 130 PRO A O 1
ATOM 1057 N N . GLY A 1 131 ? 22.425 -1.841 -14.114 1.00 55.69 131 GLY A N 1
ATOM 1058 C CA . GLY A 1 131 ? 23.650 -1.538 -14.862 1.00 55.69 131 GLY A CA 1
ATOM 1059 C C . GLY A 1 131 ? 24.743 -0.956 -13.983 1.00 55.69 131 GLY A C 1
ATOM 1060 O O . GLY A 1 131 ? 24.411 -0.118 -13.117 1.00 55.69 131 GLY A O 1
#

Foldseek 3Di:
DDDDDPPDPAKDWDDKDWDQADDPVGGATFIKTWIFGDPDDAVLLVVQLVVLLVVLCVLLVNDDWDWDWDDDDGTIITITHDDNLCRVLRSLSNSVSSRSSCCVVVVHDDPPSVVSSVVSNVSSVCSNDVD

Radius of gyration: 14.03 Å; chains: 1; bounding box: 39×36×32 Å

Secondary structure (DSSP, 8-state):
-PPPPP--SSEEEEEEEEE-S--SS-SSSEEEEEEEE-SS-HHHHHHHHHHHHHHHHHHHT--S--EEEEEETTEEEEEEE--GGGHHHHHHHHHHHHHHHHHHHTTPPPP-HHHHHHHHHHHHHHHH---

Sequence (131 aa):
MEIPHPQSTRLILDDCRRLTGPSLVWDKTGAILDVLVEDIELDVVLDCWYQHLEKLQTDIGWHHRETTHRRFENGFNLLIEAPIDALYSATLVLETAWYFTACDLLAVKAGHIDEMQEAIRQSIREEANPG